Protein AF-A0A963PUN9-F1 (afdb_monomer)

Structure (mmCIF, N/CA/C/O backbone):
data_AF-A0A963PUN9-F1
#
_entry.id   AF-A0A963PUN9-F1
#
loop_
_atom_site.group_PDB
_atom_site.id
_atom_site.type_symbol
_atom_site.label_atom_id
_atom_site.label_alt_id
_atom_site.label_comp_id
_atom_site.label_asym_id
_atom_site.label_entity_id
_atom_site.label_seq_id
_atom_site.pdbx_PDB_ins_code
_atom_site.Cartn_x
_atom_site.Cartn_y
_atom_site.Cartn_z
_atom_site.occupancy
_atom_site.B_iso_or_equiv
_atom_site.auth_seq_id
_atom_site.auth_comp_id
_atom_site.auth_asym_id
_atom_site.auth_atom_id
_atom_site.pdbx_PDB_model_num
ATOM 1 N N . MET A 1 1 ? 41.331 -0.206 -22.963 1.00 52.53 1 MET A N 1
ATOM 2 C CA . MET A 1 1 ? 40.957 -0.757 -21.635 1.00 52.53 1 MET A CA 1
ATOM 3 C C . MET A 1 1 ? 39.621 -0.219 -21.100 1.00 52.53 1 MET A C 1
ATOM 5 O O . MET A 1 1 ? 39.042 -0.849 -20.229 1.00 52.53 1 MET A O 1
ATOM 9 N N . THR A 1 2 ? 39.067 0.861 -21.662 1.00 58.28 2 THR A N 1
ATOM 10 C CA . THR A 1 2 ? 37.826 1.524 -21.210 1.00 58.28 2 THR A CA 1
ATOM 11 C C . THR A 1 2 ? 36.528 0.796 -21.593 1.00 58.28 2 THR A C 1
ATOM 13 O O . THR A 1 2 ? 35.626 0.676 -20.774 1.00 58.28 2 THR A O 1
ATOM 16 N N . ALA A 1 3 ? 36.446 0.224 -22.800 1.00 55.56 3 ALA A N 1
ATOM 17 C CA . ALA A 1 3 ? 35.228 -0.439 -23.292 1.00 55.56 3 ALA A CA 1
ATOM 18 C C . ALA A 1 3 ? 34.882 -1.752 -22.565 1.00 55.56 3 ALA A C 1
ATOM 20 O O . ALA A 1 3 ? 33.724 -2.151 -22.512 1.00 55.56 3 ALA A O 1
ATOM 21 N N . ARG A 1 4 ? 35.885 -2.430 -21.990 1.00 57.78 4 ARG A N 1
ATOM 22 C CA . ARG A 1 4 ? 35.693 -3.639 -21.176 1.00 57.78 4 ARG A CA 1
ATOM 23 C C . ARG A 1 4 ? 35.185 -3.253 -19.787 1.00 57.78 4 ARG A C 1
ATOM 25 O O . ARG A 1 4 ? 34.212 -3.821 -19.339 1.00 57.78 4 ARG A O 1
ATOM 32 N N . MET A 1 5 ? 35.742 -2.212 -19.175 1.00 59.72 5 MET A N 1
ATOM 33 C CA . MET A 1 5 ? 35.318 -1.705 -17.864 1.00 59.72 5 MET A CA 1
ATOM 34 C C . MET A 1 5 ? 33.888 -1.130 -17.884 1.00 59.72 5 MET A C 1
ATOM 36 O O . MET A 1 5 ? 33.099 -1.396 -16.982 1.00 59.72 5 MET A O 1
ATOM 40 N N . LEU A 1 6 ? 33.509 -0.446 -18.971 1.00 62.19 6 LEU A N 1
ATOM 41 C CA . LEU A 1 6 ? 32.153 0.081 -19.170 1.00 62.19 6 LEU A CA 1
ATOM 42 C C . LEU A 1 6 ? 31.092 -1.026 -19.320 1.00 62.19 6 LEU A C 1
ATOM 44 O O . LEU A 1 6 ? 29.969 -0.876 -18.854 1.00 62.19 6 LEU A O 1
ATOM 48 N N . ARG A 1 7 ? 31.462 -2.164 -19.920 1.00 62.62 7 ARG A N 1
ATOM 49 C CA . ARG A 1 7 ? 30.573 -3.324 -20.119 1.00 62.62 7 ARG A CA 1
ATOM 50 C C . ARG A 1 7 ? 30.292 -4.094 -18.826 1.00 62.62 7 ARG A C 1
ATOM 52 O O . ARG A 1 7 ? 29.287 -4.785 -18.733 1.00 62.62 7 ARG A O 1
ATOM 59 N N . TRP A 1 8 ? 31.192 -3.994 -17.850 1.00 64.56 8 TRP A N 1
ATOM 60 C CA . TRP A 1 8 ? 31.042 -4.629 -16.540 1.00 64.56 8 TRP A CA 1
ATOM 61 C C . TRP A 1 8 ? 30.230 -3.733 -15.597 1.00 64.56 8 TRP A C 1
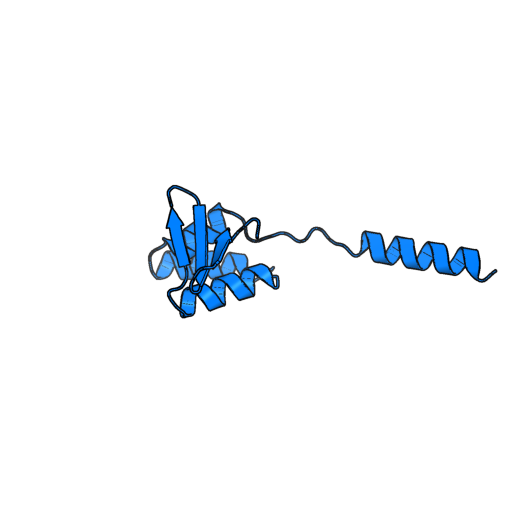ATOM 63 O O . TRP A 1 8 ? 29.405 -4.238 -14.844 1.00 64.56 8 TRP A O 1
ATOM 73 N N . LEU A 1 9 ? 30.368 -2.407 -15.719 1.00 63.53 9 LEU A N 1
ATOM 74 C CA . LEU A 1 9 ? 29.520 -1.433 -15.021 1.00 63.53 9 LEU A CA 1
ATOM 75 C C . LEU A 1 9 ? 28.041 -1.530 -15.431 1.00 63.53 9 LEU A C 1
ATOM 77 O O . LEU A 1 9 ? 27.168 -1.457 -14.570 1.00 63.53 9 LEU A O 1
ATOM 81 N N . THR A 1 10 ? 27.739 -1.760 -16.714 1.00 64.62 10 THR A N 1
ATOM 82 C CA . THR A 1 10 ? 26.349 -1.958 -17.167 1.00 64.62 10 THR A CA 1
ATOM 83 C C . THR A 1 10 ? 25.749 -3.290 -16.710 1.00 64.62 10 THR A C 1
ATOM 85 O O . THR A 1 10 ? 24.562 -3.344 -16.404 1.00 64.62 10 THR A O 1
ATOM 88 N N . LEU A 1 11 ? 26.553 -4.352 -16.606 1.00 61.97 11 LEU A N 1
ATOM 89 C CA . LEU A 1 11 ? 26.117 -5.659 -16.096 1.00 61.97 11 LEU A CA 1
ATOM 90 C C . LEU A 1 11 ? 25.792 -5.627 -14.592 1.00 61.97 11 LEU A C 1
ATOM 92 O O . LEU 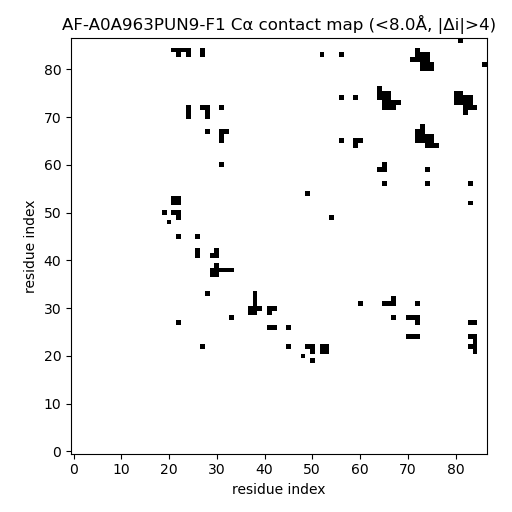A 1 11 ? 24.813 -6.237 -14.171 1.00 61.97 11 LEU A O 1
ATOM 96 N N . VAL A 1 12 ? 26.556 -4.868 -13.798 1.00 62.38 12 VAL A N 1
ATOM 97 C CA . VAL A 1 12 ? 26.272 -4.648 -12.367 1.00 62.38 12 VAL A CA 1
ATOM 98 C C . VAL A 1 12 ? 25.006 -3.809 -12.168 1.00 62.38 12 VAL A C 1
ATOM 100 O O . VAL A 1 12 ? 24.201 -4.129 -11.300 1.00 62.38 12 VAL A O 1
ATOM 103 N N . LEU A 1 13 ? 24.774 -2.791 -13.005 1.00 62.22 13 LEU A N 1
ATOM 104 C CA . LEU A 1 13 ? 23.554 -1.976 -12.947 1.00 62.22 13 LEU A CA 1
ATOM 105 C C . LEU A 1 13 ? 22.291 -2.776 -13.326 1.00 62.22 13 LEU A C 1
ATOM 107 O O . LEU A 1 13 ? 21.226 -2.531 -12.771 1.00 62.22 13 LEU A O 1
ATOM 111 N N . LEU A 1 14 ? 22.413 -3.765 -14.220 1.00 56.84 14 LEU A N 1
ATOM 112 C CA . LEU A 1 14 ? 21.303 -4.637 -14.622 1.00 56.84 14 LEU A CA 1
ATOM 113 C C . LEU A 1 14 ? 20.982 -5.724 -13.575 1.00 56.84 14 LEU A C 1
ATOM 115 O O . LEU A 1 14 ? 19.828 -6.122 -13.459 1.00 56.84 14 LEU A O 1
ATOM 119 N N . MET A 1 15 ? 21.965 -6.170 -12.779 1.00 54.28 15 MET A N 1
ATOM 120 C CA . MET A 1 15 ? 21.732 -7.060 -11.623 1.00 54.28 15 MET A CA 1
ATOM 121 C C . MET A 1 15 ? 21.317 -6.319 -10.341 1.00 54.28 15 MET A C 1
ATOM 123 O O . MET A 1 15 ? 20.846 -6.956 -9.404 1.00 54.28 15 MET A O 1
ATOM 127 N N . ALA A 1 16 ? 21.460 -4.989 -10.297 1.00 50.25 16 ALA A N 1
ATOM 128 C CA . ALA A 1 16 ? 20.930 -4.139 -9.228 1.00 50.25 16 ALA A CA 1
ATOM 129 C C . ALA A 1 16 ? 19.426 -3.840 -9.380 1.00 50.25 16 ALA A C 1
ATOM 131 O O . ALA A 1 16 ? 18.833 -3.242 -8.484 1.00 50.25 16 ALA A O 1
ATOM 132 N N . GLY A 1 17 ? 18.789 -4.310 -10.462 1.00 47.62 17 GLY A N 1
ATOM 133 C CA . GLY A 1 17 ? 17.345 -4.542 -10.516 1.00 47.62 17 GLY A CA 1
ATOM 134 C C . GLY A 1 17 ? 16.984 -5.710 -9.603 1.00 47.62 17 GLY A C 1
ATOM 135 O O . GLY A 1 17 ? 16.579 -6.772 -10.073 1.00 47.62 17 GLY A O 1
ATOM 136 N N . GLY A 1 18 ? 17.233 -5.534 -8.302 1.00 44.44 18 GLY A N 1
ATOM 137 C CA . GLY A 1 18 ? 16.829 -6.453 -7.256 1.00 44.44 18 GLY A CA 1
ATOM 138 C C . GLY A 1 18 ? 15.362 -6.785 -7.438 1.00 44.44 18 GLY A C 1
ATOM 139 O O . GLY A 1 18 ? 14.599 -5.967 -7.949 1.00 44.44 18 GLY A O 1
ATOM 140 N N . ALA A 1 19 ? 14.993 -8.006 -7.071 1.00 44.81 19 ALA A N 1
ATOM 141 C CA . ALA A 1 19 ? 13.615 -8.448 -7.063 1.00 44.81 19 ALA A CA 1
ATOM 142 C C . ALA A 1 19 ? 12.760 -7.380 -6.365 1.00 44.81 19 ALA A C 1
ATOM 144 O O . ALA A 1 19 ? 12.758 -7.302 -5.140 1.00 44.81 19 ALA A O 1
ATOM 145 N N . ALA A 1 20 ? 12.094 -6.525 -7.146 1.00 53.94 20 ALA A N 1
ATOM 146 C CA . ALA A 1 20 ? 11.107 -5.596 -6.642 1.00 53.94 20 AL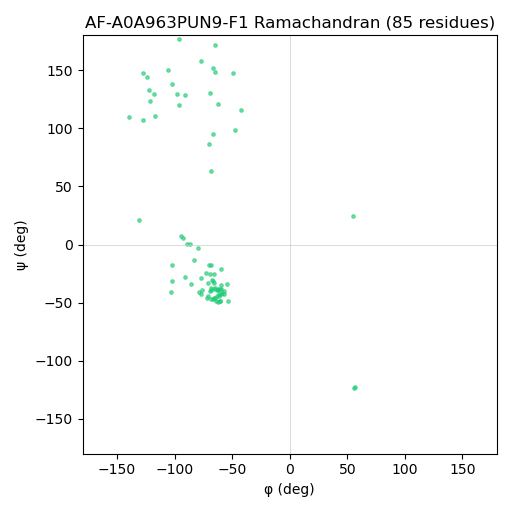A A CA 1
ATOM 147 C C . ALA A 1 20 ? 9.979 -6.496 -6.152 1.00 53.94 20 ALA A C 1
ATOM 149 O O . ALA A 1 20 ? 9.209 -7.036 -6.949 1.00 53.94 20 ALA A O 1
ATOM 150 N N . GLN A 1 21 ? 10.005 -6.804 -4.857 1.00 60.12 21 GLN A N 1
ATOM 151 C CA . GLN A 1 21 ? 8.963 -7.570 -4.197 1.00 60.12 21 GLN A CA 1
ATOM 152 C C . GLN A 1 21 ? 7.744 -6.652 -4.158 1.00 60.12 21 GLN A C 1
ATOM 154 O O . GLN A 1 21 ? 7.569 -5.860 -3.242 1.00 60.12 21 GLN A O 1
ATOM 159 N N . ALA A 1 22 ? 6.979 -6.691 -5.246 1.00 74.19 22 ALA A N 1
ATOM 160 C CA . ALA A 1 22 ? 5.812 -5.857 -5.442 1.00 74.19 22 ALA A CA 1
ATOM 161 C C . ALA A 1 22 ? 4.732 -6.213 -4.416 1.00 74.19 22 ALA A C 1
ATOM 163 O O . ALA A 1 22 ? 4.580 -7.383 -4.049 1.00 74.19 22 ALA A O 1
ATOM 164 N N . LEU A 1 23 ? 3.949 -5.205 -4.021 1.00 86.25 23 LEU A N 1
ATOM 165 C CA . LEU A 1 23 ? 2.726 -5.369 -3.239 1.00 86.25 23 LEU A CA 1
ATOM 166 C C . LEU A 1 23 ? 1.911 -6.555 -3.770 1.00 86.25 23 LEU A C 1
ATOM 168 O O . LEU A 1 23 ? 1.441 -6.517 -4.906 1.00 86.25 23 LEU A O 1
ATOM 172 N N . THR A 1 24 ? 1.736 -7.601 -2.964 1.00 89.94 24 THR A N 1
ATOM 173 C CA . THR A 1 24 ? 1.003 -8.799 -3.401 1.00 89.94 24 THR A CA 1
ATOM 174 C C . THR A 1 24 ? -0.509 -8.564 -3.396 1.00 89.94 24 THR A C 1
ATOM 176 O O . THR A 1 24 ? -1.019 -7.703 -2.679 1.00 89.94 24 THR A O 1
ATOM 179 N N . ALA A 1 25 ? -1.260 -9.362 -4.162 1.00 90.06 25 ALA A N 1
ATOM 180 C CA . ALA A 1 25 ? -2.724 -9.277 -4.185 1.00 90.06 25 ALA A CA 1
ATOM 181 C C . ALA A 1 25 ? -3.366 -9.530 -2.817 1.00 90.06 25 ALA A C 1
ATOM 183 O O . ALA A 1 25 ? -4.320 -8.847 -2.447 1.00 90.06 25 ALA A O 1
ATOM 184 N N . GLU A 1 26 ? -2.819 -10.472 -2.052 1.00 89.69 26 GLU A N 1
ATOM 185 C CA . GLU A 1 26 ? -3.299 -10.780 -0.709 1.00 89.69 26 GLU A CA 1
ATOM 186 C C . GLU A 1 26 ? -3.053 -9.612 0.252 1.00 89.69 26 GLU A C 1
ATOM 188 O O . GLU A 1 26 ? -3.989 -9.174 0.918 1.00 89.69 26 GLU A O 1
ATOM 193 N N . GLN A 1 27 ? -1.846 -9.033 0.248 1.00 90.88 27 GLN A N 1
ATOM 194 C CA . GLN A 1 27 ? -1.524 -7.845 1.051 1.00 90.88 27 GLN A CA 1
ATOM 195 C C . GLN A 1 27 ? -2.400 -6.649 0.669 1.00 90.88 27 GLN A C 1
ATOM 197 O O . GLN A 1 27 ? -3.002 -6.025 1.541 1.00 90.88 27 GLN A O 1
ATOM 202 N N . ALA A 1 28 ? -2.529 -6.349 -0.628 1.00 92.69 28 ALA A N 1
ATOM 203 C CA . ALA A 1 28 ? -3.366 -5.250 -1.104 1.00 92.69 28 ALA A CA 1
ATOM 204 C C . ALA A 1 28 ? -4.818 -5.415 -0.636 1.00 92.69 28 ALA A C 1
ATOM 206 O O . ALA A 1 28 ? -5.451 -4.452 -0.202 1.00 92.69 28 ALA A O 1
ATOM 207 N N . ARG A 1 29 ? -5.350 -6.642 -0.697 1.00 93.31 29 ARG A N 1
ATOM 208 C CA . ARG A 1 29 ? -6.716 -6.936 -0.264 1.00 93.31 29 ARG A CA 1
ATOM 209 C C . ARG A 1 29 ? -6.857 -6.855 1.250 1.00 93.31 29 ARG A C 1
ATOM 211 O O . ARG A 1 29 ? -7.826 -6.260 1.705 1.00 93.31 29 ARG A O 1
ATOM 218 N N . ALA A 1 30 ? -5.919 -7.407 2.014 1.00 92.81 30 ALA A N 1
ATOM 219 C CA . ALA A 1 30 ? -5.927 -7.331 3.472 1.00 92.81 30 ALA A CA 1
ATOM 220 C C . ALA A 1 30 ? -5.898 -5.871 3.952 1.00 92.81 30 ALA A C 1
ATOM 222 O O . ALA A 1 30 ? -6.672 -5.488 4.824 1.00 92.81 30 ALA A O 1
ATOM 223 N N . ILE A 1 31 ? -5.092 -5.023 3.305 1.00 93.25 31 ILE A N 1
ATOM 224 C CA . ILE A 1 31 ? -5.036 -3.587 3.598 1.00 93.25 31 ILE A CA 1
ATOM 225 C C . ILE A 1 31 ? -6.321 -2.868 3.160 1.00 93.25 31 ILE A C 1
ATOM 227 O O . ILE A 1 31 ? -6.790 -1.980 3.865 1.00 93.25 31 ILE A O 1
ATOM 231 N N . ALA A 1 32 ? -6.906 -3.203 2.006 1.00 93.44 32 ALA A N 1
ATOM 232 C CA . ALA A 1 32 ? -8.080 -2.498 1.484 1.00 93.44 32 ALA A CA 1
ATOM 233 C C . ALA A 1 32 ? -9.399 -2.914 2.163 1.00 93.44 32 ALA A C 1
ATOM 235 O O . ALA A 1 32 ? -10.248 -2.060 2.432 1.00 93.44 32 ALA A O 1
ATOM 236 N N . ALA A 1 33 ? -9.570 -4.209 2.430 1.00 92.94 33 ALA A N 1
ATOM 237 C CA . ALA A 1 33 ? -10.809 -4.821 2.908 1.00 92.94 33 ALA A CA 1
ATOM 238 C C . ALA A 1 33 ? -10.815 -5.126 4.412 1.00 92.94 33 ALA A C 1
ATOM 240 O O . ALA A 1 33 ? -11.890 -5.355 4.955 1.00 92.94 33 ALA A O 1
ATOM 241 N N . GLY A 1 34 ? -9.649 -5.165 5.066 1.00 87.44 34 GLY A N 1
ATOM 242 C CA . GLY A 1 34 ? -9.544 -5.511 6.483 1.00 87.44 34 GLY A CA 1
ATOM 243 C C . GLY A 1 34 ? -10.194 -4.479 7.404 1.00 87.44 34 GLY A C 1
ATOM 244 O O . GLY A 1 34 ? -10.233 -3.281 7.090 1.00 87.44 34 GLY A O 1
ATOM 245 N N . ASP A 1 35 ? -10.662 -4.944 8.560 1.00 89.31 35 ASP A N 1
ATOM 246 C CA . ASP A 1 35 ? -11.089 -4.084 9.664 1.00 89.31 35 ASP A CA 1
ATOM 247 C C . ASP A 1 35 ? -9.896 -3.291 10.227 1.00 89.31 35 ASP A C 1
ATOM 249 O O . ASP A 1 35 ? -8.751 -3.505 9.832 1.00 89.31 35 ASP A O 1
ATOM 253 N N . THR A 1 36 ? -10.133 -2.340 11.132 1.00 89.56 36 THR A N 1
ATOM 254 C CA . THR A 1 36 ? -9.097 -1.394 11.588 1.00 89.56 36 THR A CA 1
ATOM 255 C C . THR A 1 36 ? -7.821 -2.077 12.093 1.00 89.56 36 THR A C 1
ATOM 257 O O . THR A 1 36 ? -6.729 -1.711 11.658 1.00 89.56 36 THR A O 1
ATOM 260 N N . ASP A 1 37 ? -7.942 -3.079 12.965 1.00 91.56 37 ASP A N 1
ATOM 261 C CA . ASP A 1 37 ? -6.777 -3.758 13.549 1.00 91.56 37 ASP A CA 1
ATOM 262 C C . ASP A 1 37 ? -6.066 -4.654 12.523 1.00 91.56 37 ASP A C 1
ATOM 264 O O . ASP A 1 37 ? -4.845 -4.567 12.361 1.00 91.56 37 ASP A O 1
ATOM 268 N N . ASP A 1 38 ? -6.828 -5.448 11.764 1.00 90.62 38 ASP A N 1
ATOM 269 C CA . ASP A 1 38 ? -6.301 -6.328 10.711 1.00 90.62 38 ASP A CA 1
ATOM 270 C C . ASP A 1 38 ? -5.582 -5.532 9.617 1.00 90.62 38 ASP A C 1
ATOM 272 O O . ASP A 1 38 ? -4.520 -5.925 9.127 1.00 90.62 38 ASP A O 1
ATOM 276 N N . ARG A 1 39 ? -6.124 -4.364 9.268 1.00 91.94 39 ARG A N 1
ATOM 277 C CA . ARG A 1 39 ? -5.535 -3.439 8.303 1.00 91.94 39 ARG A CA 1
ATOM 278 C C . ARG A 1 39 ? -4.208 -2.887 8.790 1.00 91.94 39 ARG A C 1
ATOM 280 O O . ARG A 1 39 ? -3.252 -2.861 8.019 1.00 91.94 39 ARG A O 1
ATOM 287 N N . ILE A 1 40 ? -4.132 -2.448 10.047 1.00 91.38 40 ILE A N 1
ATOM 288 C CA . ILE A 1 40 ? -2.880 -1.951 10.631 1.00 91.38 40 ILE A CA 1
ATOM 289 C C . ILE A 1 40 ? -1.832 -3.067 10.644 1.00 91.38 40 ILE A C 1
ATOM 291 O O . ILE A 1 40 ? -0.685 -2.830 10.264 1.00 91.38 40 ILE A O 1
ATOM 295 N N . ALA A 1 41 ? -2.219 -4.290 11.016 1.00 89.88 41 ALA A N 1
ATOM 296 C CA . ALA A 1 41 ? -1.325 -5.441 10.997 1.00 89.88 41 ALA A CA 1
ATOM 297 C C . ALA A 1 41 ? -0.798 -5.742 9.581 1.00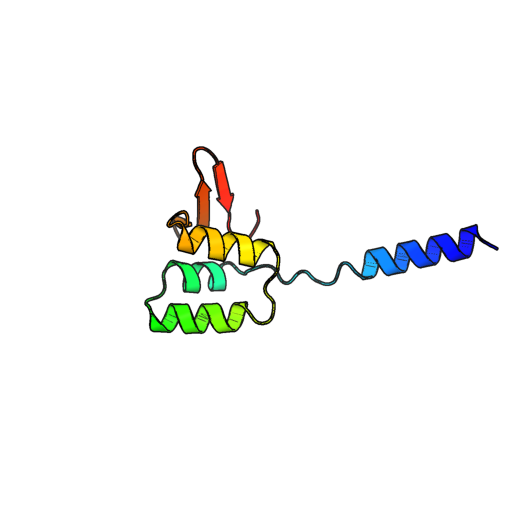 89.88 41 ALA A C 1
ATOM 299 O O . ALA A 1 41 ? 0.415 -5.855 9.391 1.00 89.88 41 ALA A O 1
ATOM 300 N N . ALA A 1 42 ? -1.683 -5.804 8.582 1.00 90.62 42 ALA A N 1
ATOM 301 C CA . ALA A 1 42 ? -1.311 -6.039 7.186 1.00 90.62 42 ALA A CA 1
ATOM 302 C C . ALA A 1 42 ? -0.425 -4.917 6.620 1.00 90.62 42 ALA A C 1
ATOM 304 O O . ALA A 1 42 ? 0.547 -5.174 5.905 1.00 90.62 42 ALA A O 1
ATOM 305 N N . MET A 1 43 ? -0.721 -3.665 6.971 1.00 89.62 43 MET A N 1
ATOM 306 C CA . MET A 1 43 ? 0.068 -2.515 6.544 1.00 89.62 43 MET A CA 1
ATOM 307 C C . MET A 1 43 ? 1.475 -2.567 7.144 1.00 89.62 43 MET A C 1
ATOM 309 O O . MET A 1 43 ? 2.442 -2.454 6.399 1.00 89.62 43 MET A O 1
ATOM 313 N N . ASN A 1 44 ? 1.615 -2.848 8.444 1.00 89.00 44 ASN A N 1
ATOM 314 C CA . ASN A 1 44 ? 2.925 -2.988 9.090 1.00 89.00 44 ASN A CA 1
ATOM 315 C C . ASN A 1 44 ? 3.796 -4.069 8.433 1.00 89.00 44 ASN A C 1
ATOM 317 O O . ASN A 1 44 ? 4.980 -3.841 8.220 1.00 89.00 44 ASN A O 1
ATOM 321 N N . GLN A 1 45 ? 3.214 -5.207 8.040 1.00 85.31 45 GLN A N 1
ATOM 322 C CA . GLN A 1 45 ? 3.944 -6.268 7.327 1.00 85.31 45 GLN A CA 1
ATOM 323 C C . GLN A 1 45 ? 4.417 -5.849 5.929 1.00 85.31 45 GLN A C 1
ATOM 325 O O . GLN A 1 45 ? 5.375 -6.407 5.401 1.00 85.31 45 GLN A O 1
ATOM 330 N N . THR A 1 46 ? 3.729 -4.887 5.319 1.00 83.56 46 THR A N 1
ATOM 331 C CA . THR A 1 46 ? 4.007 -4.421 3.957 1.00 83.56 46 THR A CA 1
ATOM 332 C C . THR A 1 46 ? 4.996 -3.247 3.955 1.00 83.56 46 THR A C 1
ATOM 334 O O . THR A 1 46 ? 5.752 -3.069 3.002 1.00 83.56 46 THR A O 1
ATOM 337 N N . LEU A 1 47 ? 5.031 -2.455 5.033 1.00 82.38 47 LEU A N 1
ATOM 338 C CA . LEU A 1 47 ? 5.868 -1.256 5.142 1.00 82.38 47 LEU A CA 1
ATOM 339 C C . LEU A 1 47 ? 7.371 -1.547 5.180 1.00 82.38 47 LEU A C 1
ATOM 341 O O . LEU A 1 47 ? 8.142 -0.744 4.657 1.00 82.38 47 LEU A O 1
ATOM 345 N N . ASP A 1 48 ? 7.788 -2.693 5.722 1.00 77.81 48 ASP A N 1
ATOM 346 C CA . ASP A 1 48 ? 9.206 -3.077 5.803 1.00 77.81 48 ASP A CA 1
ATOM 347 C C . ASP A 1 48 ? 9.892 -3.167 4.425 1.00 77.81 48 ASP A C 1
ATOM 349 O O . ASP A 1 48 ? 11.117 -3.078 4.329 1.00 77.81 48 ASP A O 1
ATOM 353 N N . GLN A 1 49 ? 9.112 -3.336 3.352 1.00 72.81 49 GLN A N 1
ATOM 354 C CA . GLN A 1 49 ? 9.596 -3.486 1.975 1.00 72.81 49 GLN A CA 1
ATOM 355 C C . GLN A 1 49 ? 8.867 -2.562 0.987 1.00 72.81 49 GLN A C 1
ATOM 357 O O . GLN A 1 49 ? 8.850 -2.836 -0.211 1.00 72.81 49 GLN A O 1
ATOM 362 N N . ALA A 1 50 ? 8.253 -1.478 1.474 1.00 78.00 50 ALA A N 1
ATOM 363 C CA . ALA A 1 50 ? 7.422 -0.614 0.643 1.00 78.00 50 ALA A CA 1
ATOM 364 C C . ALA A 1 50 ? 8.216 0.042 -0.502 1.00 78.00 50 ALA A C 1
ATOM 366 O O . ALA A 1 50 ? 9.162 0.801 -0.284 1.00 78.00 50 ALA A O 1
ATOM 367 N N . ASP A 1 51 ? 7.774 -0.222 -1.730 1.00 83.75 51 ASP A N 1
ATOM 368 C CA . ASP A 1 51 ? 8.241 0.417 -2.958 1.00 83.75 51 ASP A CA 1
ATOM 369 C C . ASP A 1 51 ? 7.326 1.591 -3.373 1.00 83.75 51 ASP A C 1
ATOM 371 O O . ASP A 1 51 ? 6.302 1.877 -2.743 1.00 83.75 51 ASP A O 1
ATOM 375 N N . GLU A 1 52 ? 7.680 2.297 -4.453 1.00 84.88 52 GLU A N 1
ATOM 376 C CA . GLU A 1 52 ? 6.896 3.437 -4.969 1.00 84.88 52 GLU A CA 1
ATOM 377 C C . GLU A 1 52 ? 5.434 3.068 -5.247 1.00 84.88 52 GLU A C 1
ATOM 379 O O . GLU A 1 52 ? 4.516 3.869 -5.058 1.00 84.88 52 GLU A O 1
ATOM 384 N N . ARG A 1 53 ? 5.211 1.826 -5.672 1.00 86.31 53 ARG A N 1
ATOM 385 C CA . ARG A 1 53 ? 3.891 1.287 -5.961 1.00 86.31 53 ARG A CA 1
ATOM 386 C C . ARG A 1 53 ? 3.060 1.133 -4.690 1.00 86.31 53 ARG A C 1
ATOM 388 O O . ARG A 1 53 ? 1.904 1.553 -4.658 1.00 86.31 53 ARG A O 1
ATOM 395 N N . THR A 1 54 ? 3.654 0.564 -3.647 1.00 89.56 54 THR A N 1
ATOM 396 C CA . THR A 1 54 ? 3.042 0.447 -2.321 1.00 89.56 54 THR A CA 1
ATOM 3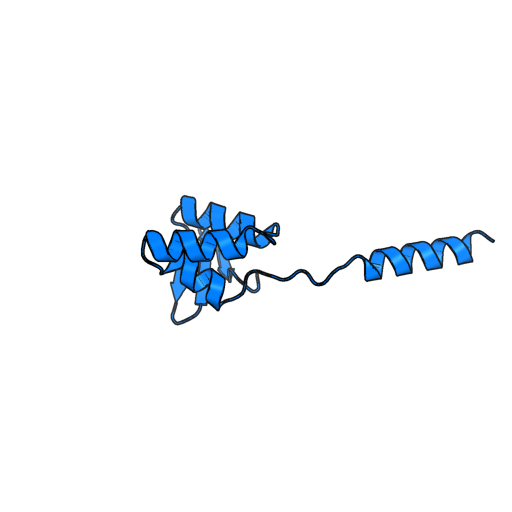97 C C . THR A 1 54 ? 2.709 1.830 -1.765 1.00 89.56 54 THR A C 1
ATOM 399 O O . THR A 1 54 ? 1.600 2.046 -1.280 1.00 89.56 54 THR A O 1
ATOM 402 N N . ALA A 1 55 ? 3.611 2.804 -1.916 1.00 89.31 55 ALA A N 1
ATOM 403 C CA . ALA A 1 55 ? 3.356 4.186 -1.514 1.00 89.31 55 ALA A CA 1
ATOM 404 C C . ALA A 1 55 ? 2.170 4.808 -2.276 1.00 89.31 55 ALA A C 1
ATOM 406 O O . ALA A 1 55 ? 1.290 5.411 -1.659 1.00 89.31 55 ALA A O 1
ATOM 407 N N . ALA A 1 56 ? 2.093 4.613 -3.598 1.00 90.44 56 ALA A N 1
ATOM 408 C CA . ALA A 1 56 ? 0.969 5.084 -4.408 1.00 90.44 56 ALA A CA 1
ATOM 409 C C . ALA A 1 56 ? -0.363 4.435 -3.994 1.00 90.44 56 ALA A C 1
ATOM 411 O O . ALA A 1 56 ? -1.393 5.111 -3.955 1.00 90.44 56 ALA A O 1
ATOM 412 N N . PHE A 1 57 ? -0.346 3.145 -3.646 1.00 93.19 57 PHE A N 1
ATOM 413 C CA . PHE A 1 57 ? -1.510 2.435 -3.121 1.00 93.19 57 PHE A CA 1
ATOM 414 C C . PHE A 1 57 ? -1.972 2.993 -1.768 1.00 93.19 57 PHE A C 1
ATOM 416 O O . PHE A 1 57 ? -3.153 3.297 -1.614 1.00 93.19 57 PHE A O 1
ATOM 423 N N . LEU A 1 58 ? -1.060 3.191 -0.813 1.00 92.50 58 LEU A N 1
ATOM 424 C CA . LEU A 1 58 ? -1.392 3.749 0.503 1.00 92.50 58 LEU A CA 1
ATOM 425 C C . LEU A 1 58 ? -1.891 5.197 0.412 1.00 92.50 58 LEU A C 1
ATOM 427 O O . LEU A 1 58 ? -2.832 5.571 1.110 1.00 92.50 58 LEU A O 1
ATOM 431 N N . GLN A 1 59 ? -1.317 6.002 -0.485 1.00 93.06 59 GLN A N 1
ATOM 432 C CA . GLN A 1 59 ? -1.819 7.346 -0.759 1.00 93.06 59 GLN A CA 1
ATOM 433 C C . GLN A 1 59 ? -3.245 7.295 -1.319 1.00 93.06 59 GLN A C 1
ATOM 435 O O . GLN A 1 59 ? -4.125 7.992 -0.824 1.00 93.06 59 GLN A O 1
ATOM 440 N N . ALA A 1 60 ? -3.486 6.459 -2.332 1.00 95.25 60 ALA A N 1
ATOM 441 C CA . ALA A 1 60 ? -4.817 6.284 -2.900 1.00 95.25 60 ALA A CA 1
ATOM 442 C C . ALA A 1 60 ? -5.829 5.788 -1.856 1.00 95.25 60 ALA A C 1
ATOM 444 O O . ALA A 1 60 ? -6.989 6.186 -1.900 1.00 95.25 60 ALA A O 1
ATOM 445 N N . LEU A 1 61 ? -5.400 4.948 -0.911 1.00 93.62 61 LEU A N 1
ATOM 446 C CA . LEU A 1 61 ? -6.239 4.490 0.191 1.00 93.62 61 LEU A CA 1
ATOM 447 C C . LEU A 1 61 ? -6.671 5.657 1.088 1.00 93.62 61 LEU A C 1
ATOM 449 O O . LEU A 1 61 ? -7.847 5.758 1.413 1.00 93.62 61 LEU A O 1
ATOM 453 N N . GLY A 1 62 ? -5.747 6.559 1.435 1.00 93.00 62 GLY A N 1
ATOM 454 C CA . GLY A 1 62 ? -6.057 7.772 2.202 1.00 93.00 62 GLY A CA 1
ATOM 455 C C . GLY A 1 62 ? -6.900 8.806 1.443 1.00 93.00 62 GLY A C 1
ATOM 456 O O . GLY A 1 62 ? -7.491 9.685 2.061 1.00 93.00 62 GLY A O 1
ATOM 457 N N . GLU A 1 63 ? -6.966 8.701 0.115 1.00 95.62 63 GLU A N 1
ATOM 458 C CA . GLU A 1 63 ? -7.807 9.523 -0.766 1.00 95.62 63 GLU A CA 1
ATOM 459 C C . GLU A 1 63 ? -9.167 8.870 -1.085 1.00 95.62 63 GLU A C 1
ATOM 461 O O . GLU A 1 63 ? -9.880 9.359 -1.961 1.00 95.62 63 GLU A O 1
ATOM 466 N N . ASP A 1 64 ? -9.512 7.743 -0.448 1.00 94.94 64 ASP A N 1
ATOM 467 C CA . ASP A 1 64 ? -10.699 6.928 -0.765 1.00 94.94 64 ASP A CA 1
ATOM 468 C C . ASP A 1 64 ? -10.778 6.490 -2.248 1.00 94.94 64 ASP A C 1
ATOM 470 O O . ASP A 1 64 ? -11.841 6.183 -2.796 1.00 94.94 64 ASP A O 1
ATOM 474 N N . ALA A 1 65 ? -9.630 6.427 -2.925 1.00 96.88 65 ALA A N 1
ATOM 475 C CA . ALA A 1 65 ? -9.512 6.081 -4.338 1.00 96.88 65 ALA A CA 1
ATOM 476 C C . ALA A 1 65 ? -9.346 4.569 -4.578 1.00 96.88 65 ALA A C 1
ATOM 478 O O . ALA A 1 65 ? -9.222 4.136 -5.724 1.00 96.88 65 ALA A O 1
ATOM 479 N N . VAL A 1 66 ? -9.333 3.74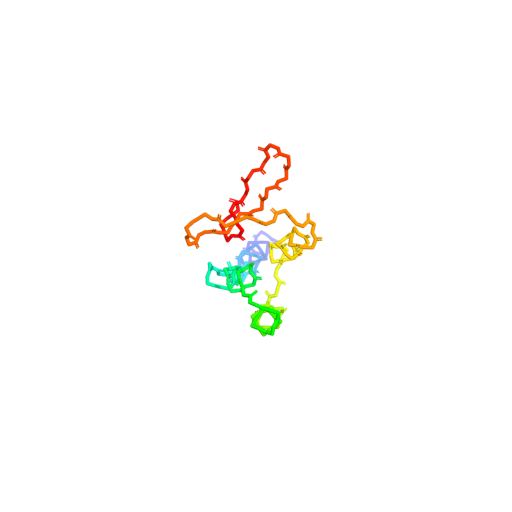4 -3.528 1.00 96.25 66 VAL A N 1
ATOM 480 C CA . VAL A 1 66 ? -9.171 2.288 -3.637 1.00 96.25 66 VAL A CA 1
ATOM 481 C C . VAL A 1 66 ? -10.527 1.595 -3.747 1.00 96.25 66 VAL A C 1
ATOM 483 O O . VAL A 1 66 ? -11.414 1.802 -2.923 1.00 96.25 66 VAL A O 1
ATOM 486 N N . LYS A 1 67 ? -10.688 0.726 -4.749 1.00 95.56 67 LYS A N 1
ATOM 487 C CA . LYS A 1 67 ? -11.902 -0.072 -4.963 1.00 95.56 67 LYS A CA 1
ATOM 488 C C . LYS A 1 67 ? -11.590 -1.553 -5.101 1.00 95.56 67 LYS A C 1
ATOM 490 O O . LYS A 1 67 ? -10.563 -1.939 -5.654 1.00 95.56 67 LYS A O 1
ATOM 495 N N . LEU A 1 68 ? -12.519 -2.380 -4.639 1.00 95.00 68 LEU A N 1
ATOM 496 C CA . LEU A 1 68 ? -12.446 -3.835 -4.730 1.00 95.00 68 LEU A CA 1
ATOM 497 C C . LEU A 1 68 ? -13.346 -4.339 -5.861 1.00 95.00 68 LEU A C 1
ATOM 499 O O . LEU A 1 68 ? -14.480 -3.882 -6.008 1.00 95.00 68 LEU A O 1
ATOM 503 N N . SER A 1 69 ? -12.860 -5.305 -6.640 1.00 93.56 69 SER A N 1
ATOM 504 C CA . SER A 1 69 ? -13.684 -6.070 -7.580 1.00 93.56 69 SER A CA 1
ATOM 505 C C . SER A 1 69 ? -13.266 -7.536 -7.550 1.00 93.56 69 SER A C 1
ATOM 507 O O . SER A 1 69 ? -12.166 -7.891 -7.979 1.00 93.56 69 SER A O 1
ATOM 509 N N . GLY A 1 70 ? -14.134 -8.383 -6.993 1.00 90.25 70 GLY A N 1
ATOM 510 C CA . GLY A 1 70 ? -13.782 -9.763 -6.661 1.00 90.25 70 GLY A CA 1
ATOM 511 C C . GLY A 1 70 ? -12.574 -9.798 -5.723 1.00 90.25 70 GLY A C 1
ATOM 512 O O . GLY A 1 70 ? -12.582 -9.163 -4.670 1.00 90.25 70 GLY A O 1
ATOM 513 N N . ASP A 1 71 ? -11.524 -10.495 -6.146 1.00 89.44 71 ASP A N 1
ATOM 514 C CA . ASP A 1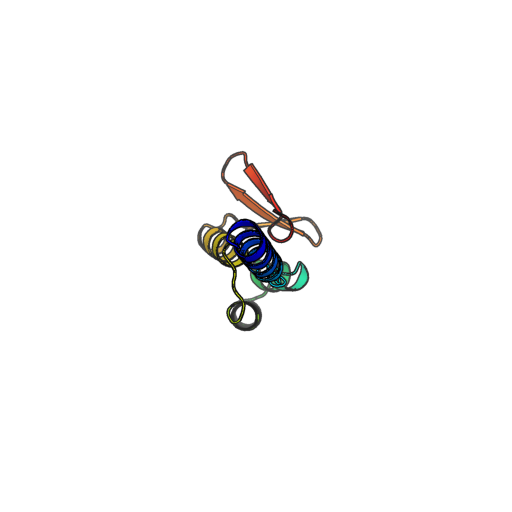 71 ? -10.278 -10.633 -5.384 1.00 89.44 71 ASP A CA 1
ATOM 515 C C . ASP A 1 71 ? -9.218 -9.577 -5.743 1.00 89.44 71 ASP A C 1
ATOM 517 O O . ASP A 1 71 ? -8.087 -9.651 -5.267 1.00 89.44 71 ASP A O 1
ATOM 521 N N . ARG A 1 72 ? -9.557 -8.599 -6.595 1.00 92.06 72 ARG A N 1
ATOM 522 C CA . ARG A 1 72 ? -8.624 -7.574 -7.081 1.00 92.06 72 ARG A CA 1
ATOM 523 C C . ARG A 1 72 ? -8.875 -6.220 -6.438 1.00 92.06 72 ARG A C 1
ATOM 525 O O . ARG A 1 72 ? -10.007 -5.856 -6.111 1.00 92.06 72 ARG A O 1
ATOM 532 N N . VAL A 1 73 ? -7.791 -5.464 -6.323 1.00 95.88 73 VAL A N 1
ATOM 533 C CA . VAL A 1 73 ? -7.744 -4.135 -5.718 1.00 95.88 73 VAL A CA 1
ATOM 534 C C . VAL A 1 73 ? -7.309 -3.146 -6.788 1.00 95.88 73 VAL A C 1
ATOM 536 O O . VAL A 1 73 ? -6.303 -3.356 -7.464 1.00 95.88 73 VAL A O 1
ATOM 539 N N . PHE A 1 74 ? -8.064 -2.066 -6.936 1.00 96.31 74 PHE A N 1
ATOM 540 C CA . PHE A 1 74 ? -7.844 -1.053 -7.958 1.00 96.31 74 PHE A CA 1
ATOM 541 C C . PHE A 1 74 ? -7.693 0.325 -7.336 1.00 96.31 74 PHE A C 1
ATOM 543 O O . PHE A 1 74 ? -8.400 0.663 -6.392 1.00 96.31 74 PHE A O 1
ATOM 550 N N . ILE A 1 75 ? -6.821 1.136 -7.921 1.00 96.69 75 ILE A N 1
ATOM 551 C CA . ILE A 1 75 ? -6.729 2.573 -7.682 1.00 96.69 75 ILE A CA 1
ATOM 552 C C . ILE A 1 75 ? -7.519 3.266 -8.791 1.00 96.69 75 ILE A C 1
ATOM 554 O O . ILE A 1 75 ? -7.211 3.106 -9.974 1.00 96.69 75 ILE A O 1
ATOM 558 N N . VAL A 1 76 ? -8.540 4.032 -8.418 1.00 96.38 76 VAL A N 1
ATOM 559 C CA . VAL A 1 76 ? -9.443 4.728 -9.337 1.00 96.38 76 VAL A CA 1
ATOM 560 C C . VAL A 1 76 ? -9.315 6.231 -9.129 1.00 96.38 76 VAL A C 1
ATOM 562 O O . VAL A 1 76 ? -9.742 6.767 -8.111 1.00 96.38 76 VAL A O 1
ATOM 565 N N . ARG A 1 77 ? -8.741 6.926 -10.114 1.00 93.38 77 ARG A N 1
ATOM 566 C CA . ARG A 1 77 ? -8.557 8.384 -10.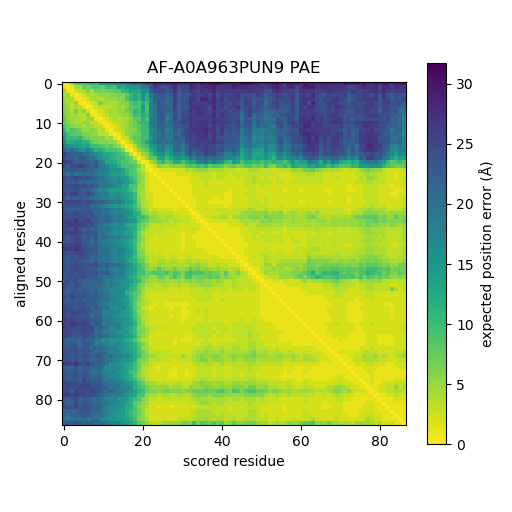103 1.00 93.38 77 ARG A CA 1
ATOM 567 C C . ARG A 1 77 ? -9.137 8.981 -11.381 1.00 93.38 77 ARG A C 1
ATOM 569 O O . ARG A 1 77 ? -8.550 8.843 -12.455 1.00 93.38 77 ARG A O 1
ATOM 576 N N . GLY A 1 78 ? -10.283 9.653 -11.259 1.00 90.94 78 GLY A N 1
ATOM 577 C CA . GLY A 1 78 ? -11.038 10.150 -12.413 1.00 90.94 78 GLY A CA 1
ATOM 578 C C . GLY A 1 78 ? -11.368 9.006 -13.375 1.00 90.94 78 GLY A C 1
ATOM 579 O O . GLY A 1 78 ? -11.920 7.992 -12.958 1.00 90.94 78 GLY A O 1
ATOM 580 N N . ASP A 1 79 ? -10.951 9.143 -14.633 1.00 92.19 79 ASP A N 1
ATOM 581 C CA . ASP A 1 79 ? -11.183 8.143 -15.686 1.00 92.19 79 ASP A CA 1
ATOM 582 C C . ASP A 1 79 ? -10.110 7.040 -15.737 1.00 92.19 79 ASP A C 1
ATOM 584 O O . ASP A 1 79 ? -10.153 6.156 -16.595 1.00 92.19 79 ASP A O 1
ATOM 588 N N . LYS A 1 80 ? -9.113 7.079 -14.843 1.00 93.62 80 LYS A N 1
ATOM 589 C CA . LYS A 1 80 ? -8.039 6.082 -14.791 1.00 93.62 80 LYS A CA 1
ATOM 590 C C . LYS A 1 80 ? -8.332 5.036 -13.728 1.00 93.62 80 LYS A C 1
ATOM 592 O O . LYS A 1 80 ? -8.583 5.369 -12.573 1.00 93.62 80 LYS A O 1
ATOM 597 N N . THR A 1 81 ? -8.231 3.772 -14.124 1.00 95.50 81 THR A N 1
ATOM 598 C CA . THR A 1 81 ? -8.278 2.614 -13.228 1.00 95.50 81 THR A CA 1
ATOM 599 C C . THR A 1 81 ? -6.986 1.833 -13.392 1.00 95.50 81 THR A C 1
ATOM 601 O O . THR A 1 81 ? -6.639 1.443 -14.504 1.00 95.50 81 THR A O 1
ATOM 604 N N . ILE A 1 82 ? -6.277 1.639 -12.288 1.00 94.19 82 ILE A N 1
ATOM 605 C CA . ILE A 1 82 ? -4.984 0.960 -12.226 1.00 94.19 82 ILE A CA 1
ATOM 606 C C . ILE A 1 82 ? -5.124 -0.218 -11.267 1.00 94.19 82 ILE A C 1
ATOM 608 O O . ILE A 1 82 ? -5.667 -0.058 -10.176 1.00 94.19 82 ILE A O 1
ATOM 612 N N . ASP A 1 83 ? -4.652 -1.401 -11.652 1.00 94.38 83 ASP A N 1
ATOM 613 C CA . ASP A 1 83 ? -4.556 -2.521 -10.714 1.00 94.38 83 ASP A CA 1
ATOM 614 C C . ASP A 1 83 ? -3.463 -2.216 -9.681 1.00 94.38 83 ASP A C 1
ATOM 616 O O . ASP A 1 83 ? -2.359 -1.835 -10.062 1.00 94.38 83 ASP A O 1
ATOM 620 N N . ALA A 1 84 ? -3.752 -2.363 -8.386 1.00 91.88 84 ALA A N 1
ATOM 621 C CA . ALA A 1 84 ? -2.838 -1.991 -7.304 1.00 91.88 84 ALA A CA 1
ATOM 622 C C . ALA A 1 84 ? -1.602 -2.904 -7.192 1.00 91.88 84 ALA A C 1
ATOM 624 O O . ALA A 1 84 ? -0.583 -2.468 -6.664 1.00 91.88 84 ALA A O 1
ATOM 625 N N . VAL A 1 85 ? -1.617 -4.096 -7.792 1.00 90.44 85 VAL A N 1
ATOM 626 C CA . VAL A 1 85 ? -0.556 -5.123 -7.751 1.00 90.44 85 VAL A CA 1
ATOM 627 C C . VAL A 1 85 ? 0.258 -5.168 -9.046 1.00 90.44 85 VAL A C 1
ATOM 629 O O . VAL A 1 85 ? 1.479 -5.289 -8.998 1.00 90.44 85 VAL A O 1
ATOM 632 N N . THR A 1 86 ? -0.384 -5.041 -10.213 1.00 89.12 86 THR A N 1
ATOM 633 C CA . THR A 1 86 ? 0.306 -5.179 -11.516 1.00 89.12 86 THR A CA 1
ATOM 634 C C . THR A 1 86 ? 0.616 -3.861 -12.215 1.00 89.12 86 THR A C 1
ATOM 636 O O . THR A 1 86 ? 1.671 -3.737 -12.831 1.00 89.12 86 THR A O 1
ATOM 639 N N . GLY A 1 87 ? -0.216 -2.834 -12.028 1.00 84.44 87 GLY A N 1
ATOM 640 C CA . GLY A 1 87 ? 0.028 -1.458 -12.496 1.00 84.44 87 GLY A CA 1
ATOM 641 C C . GLY A 1 87 ? -0.799 -1.105 -13.708 1.00 84.44 87 GLY A C 1
ATOM 642 O O . GLY A 1 87 ? -1.337 -2.040 -14.339 1.00 84.44 87 GLY A O 1
#

Mean predicted aligned error: 9.66 Å

Solvent-accessible surface area (backbone atoms only — not comparable to full-atom values): 5076 Å² total; per-residue (Å²): 123,64,74,62,56,53,56,51,55,54,53,52,58,62,65,64,64,54,84,76,71,61,54,44,57,67,55,50,39,38,43,72,70,39,54,78,66,56,16,52,55,41,42,59,72,46,56,84,61,58,48,74,60,42,50,52,46,56,51,30,49,78,67,70,22,55,47,77,56,90,84,43,44,30,39,48,59,89,94,44,76,33,42,59,55,83,94

Sequence (87 aa):
MTARMLRWLTLVLLMAGGAAQALTAEQARAIAAGDTDDRIAAMNQTLDQADERTAAFLQALGEDAVKLSGDRVFIVRGDKTIDAVTG

Secondary structure (DSSP, 8-state):
-HHHHHHHHHHHHHHTS-------HHHHHHHHHS-HHHHHHHHHHHHTT--HHHHHHHHHHHTT-EEEETTEEEEEETTEEEETTT-

Nearest PDB structures (foldseek):
  5whm-assembly2_D  TM=4.560E-01  e=1.858E+00  Brucella abortus
  3mvu-assembly1_A  TM=4.603E-01  e=8.924E+00  Ruegeria sp. TM1040

pLDDT: mean 82.42, std 15.22, range [44.44, 96.88]

Foldseek 3Di:
DPVVVVVVVVVVVVPVPPPLPFQDLVLLCQLQPPDPVSNVVSLVVQVVRDDPLNVVSVVLSVVVQWDDDPSWIWRHDPPDID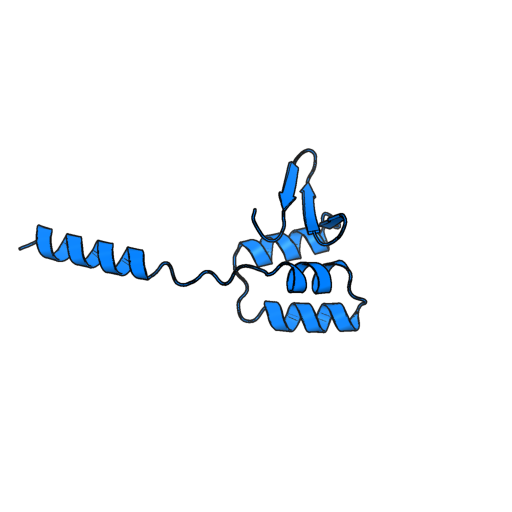TSGPD

Radius of gyration: 17.5 Å; Cα contacts (8 Å, |Δi|>4): 86; chains: 1; bounding box: 55×21×37 Å